Protein AF-A0AAI8AMN8-F1 (afdb_monomer_lite)

Secondary structure (DSSP, 8-state):
------TTS-HHHHHHHHHHHHHH-TTS-HHHHHHHTT--HHHHHHHHHHHHHHHHHHHHHHHHHHHHHHHHHHHHHHHHHHHHHHHHHHHHHHHT--

Sequence (98 aa):
MVKIFDSNQPRQEKIKKIYNRVKADKNLRLTQVLKEFSIPISTFYYELKKEDFDKKNEEIISQMKLIFEENKARYEKEESKLNLIIENIKLDLKKFAD

pLDDT: mean 83.7, std 12.12, range [37.97, 95.69]

Organism: NCBI:txid1118964

Structure (mmCIF, N/CA/C/O backbone):
data_AF-A0AAI8AMN8-F1
#
_entry.id   AF-A0AAI8AMN8-F1
#
loop_
_atom_site.group_PDB
_atom_site.id
_atom_site.type_symbol
_atom_site.label_atom_id
_atom_site.label_alt_id
_atom_site.label_comp_id
_atom_site.label_asym_id
_atom_site.label_entity_id
_atom_site.label_seq_id
_atom_site.pdbx_PDB_ins_code
_atom_site.Cartn_x
_atom_site.Cartn_y
_atom_site.Cartn_z
_atom_site.occupancy
_atom_site.B_iso_or_equiv
_atom_site.auth_seq_id
_atom_site.auth_comp_id
_atom_site.auth_asym_id
_atom_site.auth_atom_id
_atom_site.pdbx_PDB_model_num
ATOM 1 N N . MET A 1 1 ? -26.602 8.812 29.315 1.00 37.97 1 MET A N 1
ATOM 2 C CA . MET A 1 1 ? -26.503 8.124 28.007 1.00 37.97 1 MET A CA 1
ATOM 3 C C . MET A 1 1 ? -25.179 8.503 27.363 1.00 37.97 1 MET A C 1
ATOM 5 O O . MET A 1 1 ? -25.031 9.632 26.911 1.00 37.97 1 MET A O 1
ATOM 9 N N . VAL A 1 2 ? -24.188 7.609 27.397 1.00 42.69 2 VAL A N 1
ATOM 10 C CA . VAL A 1 2 ? -22.917 7.820 26.689 1.00 42.69 2 VAL A CA 1
ATOM 11 C C . VAL A 1 2 ? -23.217 7.677 25.196 1.00 42.69 2 VAL A C 1
ATOM 13 O O . VAL A 1 2 ? -23.761 6.658 24.778 1.00 42.69 2 VAL A O 1
ATOM 16 N N . LYS A 1 3 ? -22.929 8.711 24.399 1.00 47.66 3 LYS A N 1
ATOM 17 C CA . LYS A 1 3 ? -23.044 8.676 22.933 1.00 47.66 3 LYS A CA 1
ATOM 18 C C . LYS A 1 3 ? -21.917 7.797 22.377 1.00 47.66 3 LYS A C 1
ATOM 20 O O . LYS A 1 3 ? -20.886 8.298 21.941 1.00 47.66 3 LYS A O 1
ATOM 25 N N . ILE A 1 4 ? -22.070 6.480 22.483 1.00 53.22 4 ILE A N 1
ATOM 26 C CA . ILE A 1 4 ? -21.088 5.503 22.004 1.00 53.22 4 ILE A CA 1
ATOM 27 C C . ILE A 1 4 ? -21.312 5.345 20.495 1.00 53.22 4 ILE A C 1
ATOM 29 O O . ILE A 1 4 ? -22.145 4.555 20.087 1.00 53.22 4 ILE A O 1
ATOM 33 N N . PHE A 1 5 ? -20.628 6.198 19.725 1.00 54.72 5 PHE A N 1
ATOM 34 C CA . PHE A 1 5 ? -20.380 6.208 18.272 1.00 54.72 5 PHE A CA 1
ATOM 35 C C . PHE A 1 5 ? -21.415 5.619 17.292 1.00 54.72 5 PHE A C 1
ATOM 37 O O . PHE A 1 5 ? -21.844 4.475 17.374 1.00 54.72 5 PHE A O 1
ATOM 44 N N . ASP A 1 6 ? -21.671 6.400 16.241 1.00 52.16 6 ASP A N 1
ATOM 45 C CA . ASP A 1 6 ? -22.478 6.030 15.083 1.00 52.16 6 ASP A CA 1
ATOM 46 C C . ASP A 1 6 ? -22.000 4.704 14.453 1.00 52.16 6 ASP A C 1
ATOM 48 O O . ASP A 1 6 ? -20.828 4.532 14.083 1.00 52.16 6 ASP A O 1
ATOM 52 N N . SER A 1 7 ? -22.913 3.734 14.356 1.00 58.00 7 SER A N 1
ATOM 53 C CA . SER A 1 7 ? -22.630 2.397 13.821 1.00 58.00 7 SER A CA 1
ATOM 54 C C . SER A 1 7 ? -22.075 2.446 12.391 1.00 58.00 7 SER A C 1
ATOM 56 O O . SER A 1 7 ? -21.267 1.586 12.034 1.00 58.00 7 SER A O 1
ATOM 58 N N . ASN A 1 8 ? -22.378 3.523 11.657 1.00 60.06 8 ASN A N 1
ATOM 59 C CA . ASN A 1 8 ? -21.972 3.782 10.278 1.00 60.06 8 ASN A CA 1
ATOM 60 C C . ASN A 1 8 ? -20.505 4.214 10.094 1.00 60.06 8 ASN A C 1
ATOM 62 O O . ASN A 1 8 ? -20.057 4.353 8.958 1.00 60.06 8 ASN A O 1
ATOM 66 N N . GLN A 1 9 ? -19.728 4.431 11.165 1.00 65.75 9 GLN A N 1
ATOM 67 C CA . GLN A 1 9 ? -18.326 4.832 11.001 1.00 65.75 9 GLN A CA 1
ATOM 68 C C . GLN A 1 9 ? -17.450 3.708 10.411 1.00 65.75 9 GLN A C 1
ATOM 70 O O . GLN A 1 9 ? -17.532 2.568 10.900 1.00 65.75 9 GLN A O 1
ATOM 75 N N . PRO A 1 10 ? -16.552 4.020 9.448 1.00 76.38 10 PRO A N 1
ATOM 76 C CA . PRO A 1 10 ? -15.618 3.056 8.882 1.00 76.38 10 PRO A CA 1
ATOM 77 C C . PRO A 1 10 ? -14.814 2.352 9.972 1.00 76.38 10 PRO A C 1
ATOM 79 O O . PRO A 1 10 ? -14.315 2.972 10.916 1.00 76.38 10 PRO A O 1
ATOM 82 N N . ARG A 1 11 ? -14.667 1.033 9.837 1.00 76.31 11 ARG A N 1
ATOM 83 C CA 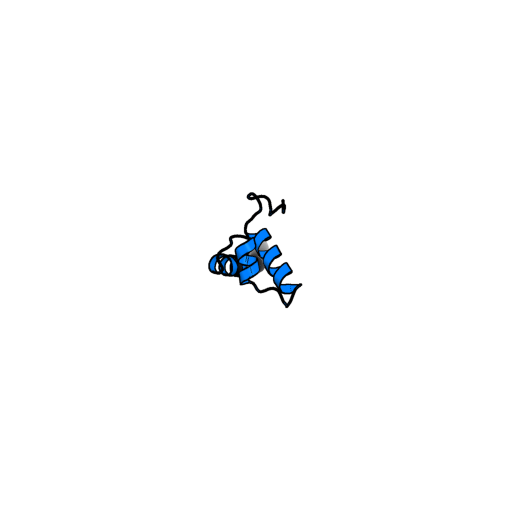. ARG A 1 11 ? -14.004 0.195 10.844 1.00 76.31 11 ARG A CA 1
ATOM 84 C C . ARG A 1 11 ? -12.584 0.688 11.153 1.00 76.31 11 ARG A C 1
ATOM 86 O O . ARG A 1 11 ? -12.214 0.741 12.321 1.00 76.31 11 ARG A O 1
ATOM 93 N N . GLN A 1 12 ? -11.841 1.149 10.147 1.00 75.94 12 GLN A N 1
ATOM 94 C CA . GLN A 1 12 ? -10.483 1.683 10.307 1.00 75.94 12 GLN A CA 1
ATOM 95 C C . GLN A 1 12 ? -10.410 2.938 11.191 1.00 75.94 12 GLN A C 1
ATOM 97 O O . GLN A 1 12 ? -9.499 3.061 12.009 1.00 75.94 12 GLN A O 1
ATOM 102 N N . GLU A 1 13 ? -11.388 3.843 11.113 1.00 81.62 13 GLU A N 1
ATOM 103 C CA . GLU A 1 13 ? -11.420 5.023 11.987 1.00 81.62 13 GLU A CA 1
ATOM 104 C C . GLU A 1 13 ? -11.618 4.636 13.454 1.00 81.62 13 GLU A C 1
ATOM 106 O O . GLU A 1 13 ? -10.997 5.219 14.345 1.00 81.62 13 GLU A O 1
ATOM 111 N N . LYS A 1 14 ? -12.453 3.620 13.712 1.00 84.19 14 LYS A N 1
ATOM 112 C CA . LYS A 1 14 ? -12.673 3.086 15.065 1.00 84.19 14 LYS A CA 1
ATOM 113 C C . LYS A 1 14 ? -11.371 2.503 15.629 1.00 84.19 14 LYS A C 1
ATOM 115 O O . LYS A 1 14 ? -11.011 2.807 16.764 1.00 84.19 14 LYS A O 1
ATOM 120 N N . ILE A 1 15 ? -10.621 1.752 14.819 1.00 85.12 15 ILE A N 1
ATOM 121 C CA . ILE A 1 15 ? -9.319 1.175 15.197 1.00 85.12 15 ILE A CA 1
ATOM 122 C C . ILE A 1 15 ? -8.275 2.261 15.489 1.00 85.12 15 ILE A C 1
ATOM 124 O O . ILE A 1 15 ? -7.618 2.201 16.530 1.00 85.12 15 ILE A O 1
ATOM 128 N N . LYS A 1 16 ? -8.178 3.302 14.648 1.00 85.88 16 LYS A N 1
ATOM 129 C CA . LYS A 1 16 ? -7.286 4.453 14.886 1.00 85.88 16 LYS A CA 1
ATOM 130 C C . LYS A 1 16 ? -7.604 5.177 16.193 1.00 85.88 16 LYS A C 1
ATOM 132 O O . LYS A 1 16 ? -6.696 5.492 16.960 1.00 85.88 16 LYS A O 1
ATOM 137 N N . LYS A 1 17 ? -8.888 5.406 16.488 1.00 87.50 17 LYS A N 1
ATOM 138 C CA . LYS A 1 17 ? -9.321 6.027 17.753 1.00 87.50 17 LYS A CA 1
ATOM 139 C C . LYS A 1 17 ? -8.943 5.176 18.967 1.00 87.50 17 LYS A C 1
ATOM 141 O O . LYS A 1 17 ? -8.443 5.724 19.947 1.00 87.50 17 LYS A O 1
ATOM 146 N N . ILE A 1 18 ? -9.131 3.856 18.896 1.00 88.44 18 ILE A N 1
ATOM 147 C CA . ILE A 1 18 ? -8.739 2.917 19.961 1.00 88.44 18 ILE A CA 1
ATOM 148 C C . ILE A 1 18 ? -7.225 2.954 20.178 1.00 88.44 18 ILE A C 1
ATOM 150 O O . ILE A 1 18 ? -6.784 3.109 21.315 1.00 88.44 18 ILE A O 1
ATOM 154 N N . TYR A 1 19 ? -6.437 2.874 19.102 1.00 87.75 19 TYR A N 1
ATOM 155 C CA . TYR A 1 19 ? -4.978 2.951 19.173 1.00 87.75 19 TYR A CA 1
ATOM 156 C C . TYR A 1 19 ? -4.513 4.255 19.836 1.00 87.75 19 TYR A C 1
ATOM 158 O O . TYR A 1 19 ? -3.742 4.217 20.792 1.00 87.75 19 TYR A O 1
ATOM 166 N N . ASN A 1 20 ? -5.037 5.402 19.393 1.00 88.69 20 ASN A N 1
ATOM 167 C CA . ASN A 1 20 ? -4.677 6.706 19.952 1.00 88.69 20 ASN A CA 1
ATOM 168 C C . ASN A 1 20 ? -5.066 6.835 21.430 1.00 88.69 20 ASN A C 1
ATOM 170 O O . ASN A 1 20 ? -4.290 7.373 22.215 1.00 88.69 20 ASN A O 1
ATOM 174 N N . ARG A 1 21 ? -6.229 6.308 21.830 1.00 88.62 21 ARG A N 1
ATOM 175 C CA . ARG A 1 21 ? -6.688 6.339 23.226 1.00 88.62 21 ARG A CA 1
ATOM 176 C C . ARG A 1 21 ? -5.805 5.488 24.141 1.00 88.62 21 ARG A C 1
ATOM 178 O O . ARG A 1 21 ? -5.399 5.968 25.191 1.00 88.62 21 ARG A O 1
ATOM 185 N N . VAL A 1 22 ? -5.458 4.269 23.720 1.00 88.25 22 VAL A N 1
ATOM 186 C CA . VAL A 1 22 ? -4.530 3.387 24.458 1.00 88.25 22 VAL A CA 1
ATOM 187 C C . VAL A 1 22 ? -3.114 3.971 24.496 1.00 88.25 22 VAL A C 1
ATOM 189 O O . VAL A 1 22 ? -2.402 3.812 25.479 1.00 88.25 22 VAL A O 1
ATOM 192 N N . LYS A 1 23 ? -2.695 4.679 23.442 1.00 88.44 23 LYS A N 1
ATOM 193 C CA . LYS A 1 23 ? -1.393 5.353 23.395 1.00 88.44 23 LYS A CA 1
ATOM 194 C C . LYS A 1 23 ? -1.329 6.582 24.311 1.00 88.44 23 LYS A C 1
ATOM 196 O O . LYS A 1 23 ? -0.265 6.862 24.858 1.00 88.44 23 LYS A O 1
ATOM 201 N N . ALA A 1 24 ? -2.435 7.315 24.453 1.00 90.94 24 ALA A N 1
ATOM 202 C CA . ALA A 1 24 ? -2.517 8.530 25.261 1.00 90.94 24 ALA A CA 1
ATOM 203 C C . ALA A 1 24 ? -2.601 8.246 26.770 1.00 90.94 24 ALA A C 1
ATOM 205 O O . ALA A 1 24 ? -2.011 8.982 27.556 1.00 90.94 24 ALA A O 1
ATOM 206 N N . ASP A 1 25 ? -3.292 7.177 27.173 1.00 89.31 25 ASP A N 1
ATOM 207 C CA . ASP A 1 25 ? -3.413 6.774 28.575 1.00 89.31 25 ASP A CA 1
ATOM 208 C C . ASP A 1 25 ? -2.709 5.434 28.825 1.00 89.31 25 ASP A C 1
ATOM 210 O O . ASP A 1 25 ? -3.226 4.362 28.512 1.00 89.31 25 ASP A O 1
ATOM 214 N N . LYS A 1 26 ? -1.524 5.505 29.444 1.00 84.06 26 LYS A N 1
ATOM 215 C CA . LYS A 1 26 ? -0.690 4.335 29.765 1.00 84.06 26 LYS A CA 1
ATOM 216 C C . LYS A 1 26 ? -1.323 3.389 30.792 1.00 84.06 26 LYS A C 1
ATOM 218 O O . LYS A 1 26 ? -0.869 2.252 30.907 1.00 84.06 26 LYS A O 1
ATOM 223 N N . ASN A 1 27 ? -2.342 3.832 31.530 1.00 89.38 27 ASN A N 1
ATOM 224 C CA . ASN A 1 27 ? -3.045 3.001 32.50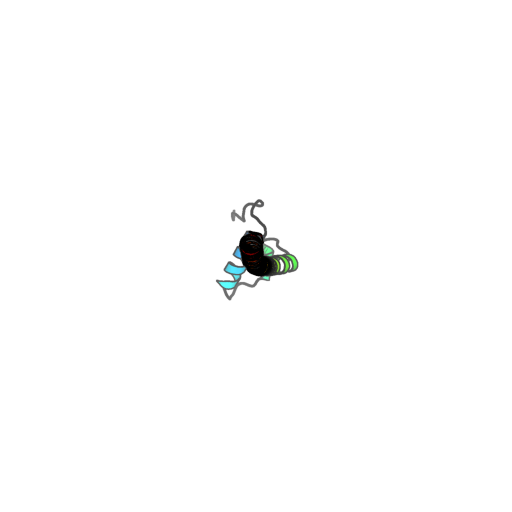9 1.00 89.38 27 ASN A CA 1
ATOM 225 C C . ASN A 1 27 ? -4.205 2.214 31.880 1.00 89.38 27 ASN A C 1
ATOM 227 O O . ASN A 1 27 ? -4.742 1.294 32.502 1.00 89.38 27 ASN A O 1
ATOM 231 N N . LEU A 1 28 ? -4.587 2.547 30.645 1.00 88.69 28 LEU A N 1
ATOM 232 C CA . LEU A 1 28 ? -5.715 1.946 29.952 1.00 88.69 28 LEU A CA 1
ATOM 233 C C . LEU A 1 28 ? -5.286 0.645 29.260 1.00 88.69 28 LEU A C 1
ATOM 235 O O . LEU A 1 28 ? -4.448 0.641 28.355 1.00 88.69 28 LEU A O 1
ATOM 239 N N . ARG A 1 29 ? -5.880 -0.494 29.640 1.00 90.06 29 ARG A N 1
ATOM 240 C CA . ARG A 1 29 ? -5.589 -1.763 28.955 1.00 90.06 29 ARG A CA 1
ATOM 241 C C . ARG A 1 29 ? -6.353 -1.835 27.639 1.00 90.06 29 ARG A C 1
ATOM 243 O O . ARG A 1 29 ? -7.572 -1.673 27.620 1.00 90.06 29 ARG A O 1
ATOM 250 N N . LEU A 1 30 ? -5.664 -2.204 26.556 1.00 88.44 30 LEU A N 1
ATOM 251 C CA . LEU A 1 30 ? -6.261 -2.398 25.227 1.00 88.44 30 LEU A CA 1
ATOM 252 C C . LEU A 1 30 ? -7.534 -3.261 25.271 1.00 88.44 30 LEU A C 1
ATOM 254 O O . LEU A 1 30 ? -8.518 -2.935 24.622 1.00 88.44 30 LEU A O 1
ATOM 258 N N . THR A 1 31 ? -7.553 -4.325 26.075 1.00 88.44 31 THR A N 1
ATOM 259 C CA . THR A 1 31 ? -8.716 -5.215 26.219 1.00 88.44 31 THR A CA 1
ATOM 260 C C . THR A 1 31 ? -9.949 -4.536 26.817 1.00 88.44 31 THR A C 1
ATOM 262 O O . THR A 1 31 ? -11.062 -4.911 26.458 1.00 88.44 31 THR A O 1
ATOM 265 N N . GLN A 1 32 ? -9.783 -3.548 27.702 1.00 89.62 32 GLN A N 1
ATOM 266 C CA . GLN A 1 32 ? -10.899 -2.768 28.251 1.00 89.62 32 GLN A CA 1
ATOM 267 C C . GLN A 1 32 ? -11.501 -1.885 27.162 1.00 89.62 32 GLN A C 1
ATOM 269 O O . GLN A 1 32 ? -12.708 -1.917 26.936 1.00 89.62 32 GLN A O 1
ATOM 274 N N . VAL A 1 33 ? -10.639 -1.193 26.416 1.00 89.06 33 VAL A N 1
ATOM 275 C CA . VAL A 1 33 ? -11.061 -0.347 25.301 1.00 89.06 33 VAL A CA 1
ATOM 276 C C . VAL A 1 33 ? -11.745 -1.193 24.230 1.00 89.06 33 VAL A C 1
ATOM 278 O O . VAL A 1 33 ? -12.864 -0.909 23.842 1.00 89.06 33 VAL A O 1
ATOM 281 N N . LEU A 1 34 ? -11.159 -2.308 23.804 1.00 89.44 34 LEU A N 1
ATOM 282 C CA . LEU A 1 34 ? -11.774 -3.185 22.804 1.00 89.44 34 LEU A CA 1
ATOM 283 C C . LEU A 1 34 ? -13.176 -3.680 23.200 1.00 89.44 34 LEU A C 1
ATOM 285 O O . LEU A 1 34 ? -14.052 -3.749 22.338 1.00 89.44 34 LEU A O 1
ATOM 289 N N . LYS A 1 35 ? -13.412 -3.959 24.492 1.00 87.94 35 LYS A N 1
ATOM 290 C CA . LYS A 1 35 ? -14.745 -4.304 25.014 1.00 87.94 35 LYS A CA 1
ATOM 291 C C . LYS A 1 35 ? -15.729 -3.141 24.904 1.00 87.94 35 LYS A C 1
ATOM 293 O O . LYS A 1 35 ? -16.845 -3.364 24.448 1.00 87.94 35 LYS A O 1
ATOM 298 N N . GLU A 1 36 ? -15.322 -1.919 25.258 1.00 86.94 36 GLU A N 1
ATOM 299 C CA . GLU A 1 36 ? -16.160 -0.716 25.093 1.00 86.94 36 GLU A CA 1
ATOM 300 C C . GLU A 1 36 ? -16.601 -0.528 23.637 1.00 86.94 36 GLU A C 1
ATOM 302 O O . GLU A 1 36 ? -17.732 -0.132 23.368 1.00 86.94 36 GLU A O 1
ATOM 307 N N . PHE A 1 37 ? -15.715 -0.844 22.692 1.00 80.50 37 PHE A N 1
ATOM 308 C CA . PHE A 1 37 ? -15.979 -0.698 21.262 1.00 80.50 37 PHE A CA 1
ATOM 309 C C . PHE A 1 37 ? -16.593 -1.950 20.615 1.00 80.50 37 PHE A C 1
ATOM 311 O O . PHE A 1 37 ? -16.858 -1.935 19.415 1.00 80.50 37 PHE A O 1
ATOM 318 N N . SER A 1 38 ? -16.836 -3.023 21.378 1.00 86.69 38 SER A N 1
ATOM 319 C CA . SER A 1 38 ? -17.321 -4.314 20.861 1.00 86.69 38 SER A CA 1
ATOM 320 C C . SER A 1 38 ? -16.479 -4.858 19.694 1.00 86.69 38 SER A C 1
ATOM 322 O O . SER A 1 38 ? -17.004 -5.445 18.749 1.00 86.69 38 SER A O 1
ATOM 324 N N . ILE A 1 39 ? -15.157 -4.653 19.744 1.00 85.06 39 ILE A N 1
ATOM 325 C CA . ILE A 1 39 ? -14.225 -5.106 18.705 1.00 85.06 39 ILE A CA 1
ATOM 326 C C . ILE A 1 39 ? -13.427 -6.309 19.217 1.00 85.06 39 ILE A C 1
ATOM 328 O O . ILE A 1 39 ? -12.741 -6.200 20.235 1.00 85.06 39 ILE A O 1
ATOM 332 N N . PRO A 1 40 ? -13.443 -7.450 18.506 1.00 89.12 40 PRO A N 1
ATOM 333 C CA . PRO A 1 40 ? -12.552 -8.561 18.812 1.00 89.12 40 PRO A CA 1
ATOM 334 C C . PRO A 1 40 ? -11.078 -8.167 18.658 1.00 89.12 40 PRO A C 1
ATOM 336 O O . PRO A 1 40 ? -10.699 -7.473 17.713 1.00 89.12 40 PRO A O 1
ATOM 339 N N . ILE A 1 41 ? -10.218 -8.667 19.546 1.00 88.12 41 ILE A N 1
ATOM 340 C CA . ILE A 1 41 ? -8.776 -8.368 19.515 1.00 88.12 41 ILE A CA 1
ATOM 341 C C . ILE A 1 41 ? -8.106 -8.786 18.197 1.00 88.12 41 ILE A C 1
ATOM 343 O O . ILE A 1 41 ? -7.240 -8.075 17.692 1.00 88.12 41 ILE A O 1
ATOM 347 N N . SER A 1 42 ? -8.550 -9.893 17.597 1.00 86.31 42 SER A N 1
ATOM 348 C CA . SER A 1 42 ? -8.083 -10.363 16.289 1.00 86.31 42 SER A CA 1
ATOM 349 C C . SER A 1 42 ? -8.396 -9.358 15.180 1.00 86.31 42 SER A C 1
ATOM 351 O O . SER A 1 42 ? -7.513 -9.016 14.396 1.00 86.31 42 SER A O 1
ATOM 353 N N . THR A 1 43 ? -9.621 -8.827 15.157 1.00 86.44 43 THR A N 1
ATOM 354 C CA . THR A 1 43 ? -10.048 -7.787 14.215 1.00 86.44 43 THR A CA 1
ATOM 355 C C . THR A 1 43 ? -9.217 -6.520 14.378 1.00 86.44 43 THR A C 1
ATOM 357 O O . THR A 1 43 ? -8.817 -5.927 13.381 1.00 86.44 43 THR A O 1
ATOM 360 N N . PHE A 1 44 ? -8.902 -6.128 15.617 1.00 87.56 44 PHE A N 1
ATOM 361 C CA . PHE A 1 44 ? -8.053 -4.963 15.868 1.00 87.56 44 PHE A CA 1
ATOM 362 C C . PHE A 1 44 ? -6.668 -5.108 15.232 1.00 87.56 44 PHE A C 1
ATOM 364 O O . PHE A 1 44 ? -6.242 -4.226 14.489 1.00 87.56 44 PHE A O 1
ATOM 371 N N . TYR A 1 45 ? -5.986 -6.233 15.461 1.00 84.50 45 TYR A N 1
ATOM 372 C CA . TYR A 1 45 ? -4.662 -6.462 14.879 1.00 84.50 45 TYR A CA 1
ATOM 373 C C . TYR A 1 45 ? -4.688 -6.664 13.363 1.00 84.50 45 TYR A C 1
ATOM 375 O O . TYR A 1 45 ? -3.741 -6.262 12.691 1.00 84.50 45 TYR A O 1
ATOM 383 N N . TYR A 1 46 ? -5.742 -7.277 12.821 1.00 84.69 46 TYR A N 1
ATOM 384 C CA . TYR A 1 46 ? -5.903 -7.439 11.377 1.00 84.69 46 TYR A CA 1
ATOM 385 C C . TYR A 1 46 ? -5.992 -6.081 10.670 1.00 84.69 46 TYR A C 1
ATOM 387 O O . TYR A 1 46 ? -5.228 -5.816 9.746 1.00 84.69 46 TYR A O 1
ATOM 395 N N . GLU A 1 47 ? -6.871 -5.199 11.147 1.00 84.06 47 GLU A N 1
ATOM 396 C CA . GLU A 1 47 ? -7.062 -3.868 10.562 1.00 84.06 47 GLU A CA 1
ATOM 397 C C . GLU A 1 47 ? -5.831 -2.974 10.757 1.00 84.06 47 GLU A C 1
ATOM 399 O O . GLU A 1 47 ? -5.445 -2.258 9.837 1.00 84.06 47 GLU A O 1
ATOM 404 N N . LEU A 1 48 ? -5.171 -3.058 11.920 1.00 81.06 48 LEU A N 1
ATOM 405 C CA . LEU A 1 48 ? -3.936 -2.313 12.179 1.00 81.06 48 LEU A CA 1
ATOM 406 C C . LEU A 1 48 ? -2.820 -2.713 11.202 1.00 81.06 48 LEU A C 1
ATOM 408 O O . LEU A 1 48 ? -2.110 -1.854 10.694 1.00 81.06 48 LEU A O 1
ATOM 412 N N . LYS A 1 49 ? -2.683 -4.013 10.911 1.00 76.00 49 LYS A N 1
ATOM 413 C CA . LYS A 1 49 ? -1.702 -4.509 9.936 1.00 76.00 49 LYS A CA 1
ATOM 414 C C . LYS A 1 49 ? -2.071 -4.146 8.499 1.00 76.00 49 LYS A C 1
ATOM 416 O O . LYS A 1 49 ? -1.177 -3.939 7.688 1.00 76.00 49 LYS A O 1
ATOM 421 N N . LYS A 1 50 ? -3.365 -4.087 8.174 1.00 75.31 50 LYS A N 1
ATOM 422 C CA . LYS A 1 50 ? -3.851 -3.790 6.822 1.00 75.31 50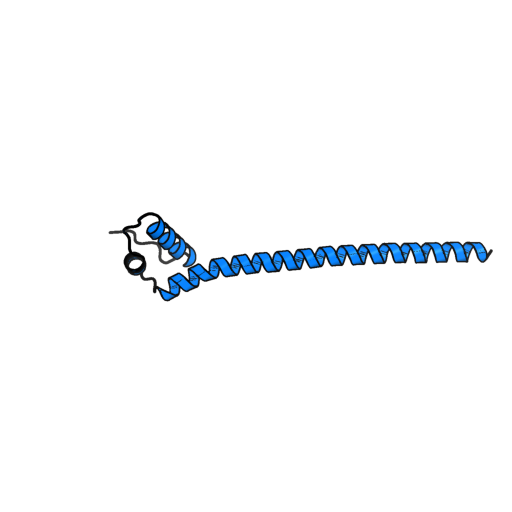 LYS A CA 1
ATOM 423 C C . LYS A 1 50 ? -3.414 -2.404 6.338 1.00 75.31 50 LYS A C 1
ATOM 425 O O . LYS A 1 50 ? -2.960 -2.293 5.207 1.00 75.31 50 LYS A O 1
ATOM 430 N N . GLU A 1 51 ? -3.458 -1.390 7.206 1.00 71.38 51 GLU A N 1
ATOM 431 C CA . GLU A 1 51 ? -2.996 -0.034 6.862 1.00 71.38 51 GLU A CA 1
ATOM 432 C C . GLU A 1 51 ? -1.511 -0.002 6.451 1.00 71.38 51 GLU A C 1
ATOM 434 O O . GLU A 1 51 ? -1.143 0.705 5.513 1.00 71.38 51 GLU A O 1
ATOM 439 N N . ASP A 1 52 ? -0.659 -0.800 7.100 1.00 73.75 52 ASP A N 1
ATOM 440 C CA . ASP A 1 52 ? 0.758 -0.906 6.731 1.00 73.75 52 ASP A CA 1
ATOM 441 C C . ASP A 1 52 ? 0.966 -1.652 5.404 1.00 73.75 52 ASP A C 1
ATOM 443 O O . ASP A 1 52 ? 1.891 -1.333 4.656 1.00 73.75 52 ASP A O 1
ATOM 447 N N . PHE A 1 53 ? 0.127 -2.645 5.094 1.00 74.75 53 PHE A N 1
ATOM 448 C CA . PHE A 1 53 ? 0.191 -3.356 3.815 1.00 74.75 53 PHE A CA 1
ATOM 449 C C . PHE A 1 53 ? -0.261 -2.480 2.647 1.00 74.75 53 PHE A C 1
ATOM 451 O O . PHE A 1 53 ? 0.409 -2.475 1.619 1.00 74.75 53 PHE A O 1
ATOM 458 N N . ASP A 1 54 ? -1.340 -1.712 2.808 1.00 80.81 54 ASP A N 1
ATOM 459 C CA . ASP A 1 54 ? -1.846 -0.830 1.753 1.00 80.81 54 ASP A CA 1
ATOM 460 C C . ASP A 1 54 ? -0.795 0.231 1.375 1.00 80.81 54 ASP A C 1
ATOM 462 O O . ASP A 1 54 ? -0.499 0.405 0.194 1.00 80.81 54 ASP A O 1
ATOM 466 N N . LYS A 1 55 ? -0.113 0.833 2.361 1.00 85.44 55 LYS A N 1
ATOM 467 C CA . LYS A 1 55 ? 1.005 1.764 2.108 1.00 85.44 55 LYS A CA 1
ATOM 468 C C . LYS A 1 55 ? 2.183 1.110 1.390 1.00 85.44 55 LYS A C 1
ATOM 470 O O . LYS A 1 55 ? 2.725 1.683 0.450 1.00 85.44 55 LYS A O 1
ATOM 475 N N . LYS A 1 56 ? 2.579 -0.094 1.813 1.00 82.12 56 LYS A N 1
ATOM 476 C CA . LYS A 1 56 ? 3.652 -0.848 1.142 1.00 82.12 56 LYS A CA 1
ATOM 477 C C . LYS A 1 56 ? 3.283 -1.189 -0.300 1.00 82.12 56 LYS A C 1
ATOM 479 O O . LYS A 1 56 ? 4.136 -1.133 -1.177 1.00 82.12 56 LYS A O 1
ATOM 484 N N . ASN A 1 57 ? 2.018 -1.510 -0.557 1.00 85.88 57 ASN A N 1
ATOM 485 C CA . ASN A 1 57 ? 1.530 -1.782 -1.905 1.00 85.88 57 ASN A CA 1
ATOM 486 C C . ASN A 1 57 ? 1.564 -0.521 -2.777 1.00 85.88 57 ASN A C 1
ATOM 488 O O . ASN A 1 57 ? 2.020 -0.588 -3.916 1.00 85.88 57 ASN A O 1
ATOM 492 N N . GLU A 1 58 ? 1.134 0.628 -2.250 1.00 91.25 58 GLU A N 1
ATOM 493 C CA . GLU A 1 58 ? 1.228 1.916 -2.950 1.00 91.25 58 GLU A CA 1
ATOM 494 C C . GLU A 1 58 ? 2.677 2.282 -3.294 1.00 91.25 58 GLU A C 1
ATOM 496 O O . GLU A 1 58 ? 2.958 2.732 -4.409 1.00 91.25 58 GLU A O 1
ATOM 501 N N . GLU A 1 59 ? 3.607 2.042 -2.369 1.00 91.31 59 GLU A N 1
ATOM 502 C CA . GLU A 1 59 ? 5.035 2.262 -2.588 1.00 91.31 59 GLU A CA 1
ATOM 503 C C . GLU A 1 59 ? 5.580 1.356 -3.701 1.00 91.31 59 GLU A C 1
ATOM 505 O O . GLU A 1 59 ? 6.195 1.849 -4.648 1.00 91.31 59 GLU A O 1
ATOM 510 N N . ILE A 1 60 ? 5.290 0.051 -3.649 1.00 91.94 60 ILE A N 1
ATOM 511 C CA . ILE A 1 60 ? 5.699 -0.915 -4.681 1.00 91.94 60 ILE A CA 1
ATOM 512 C C . ILE A 1 60 ? 5.142 -0.517 -6.055 1.00 91.94 60 ILE A C 1
ATOM 514 O O . ILE A 1 60 ? 5.881 -0.499 -7.040 1.00 91.94 60 ILE A O 1
ATOM 518 N N . ILE A 1 61 ? 3.858 -0.153 -6.134 1.00 93.06 61 ILE A N 1
ATOM 519 C CA . ILE A 1 61 ? 3.224 0.285 -7.387 1.00 93.06 61 ILE A CA 1
ATOM 520 C C . ILE A 1 61 ? 3.897 1.555 -7.920 1.00 93.06 61 ILE A C 1
ATOM 522 O O . ILE A 1 61 ? 4.112 1.680 -9.126 1.00 93.06 61 ILE A O 1
ATOM 526 N N . SER A 1 62 ? 4.245 2.494 -7.040 1.00 94.81 62 SER A N 1
ATOM 527 C CA . SER A 1 62 ? 4.916 3.738 -7.425 1.00 94.81 62 SER A CA 1
ATOM 528 C C . SER A 1 62 ? 6.316 3.478 -7.981 1.00 94.81 62 SER A C 1
ATOM 530 O O . SER A 1 62 ? 6.671 4.034 -9.020 1.00 94.81 62 SER A O 1
ATOM 532 N N . GLN A 1 63 ? 7.079 2.575 -7.359 1.00 93.88 63 GLN A N 1
ATOM 533 C CA . GLN A 1 63 ? 8.387 2.154 -7.867 1.00 93.88 63 GLN A CA 1
ATOM 534 C C . GLN A 1 63 ? 8.269 1.458 -9.231 1.00 93.88 63 GLN A C 1
ATOM 536 O O . GLN A 1 63 ? 9.018 1.777 -10.152 1.00 93.88 63 GLN A O 1
ATOM 541 N N . MET A 1 64 ? 7.292 0.560 -9.402 1.00 94.19 64 MET A N 1
ATOM 542 C CA . MET A 1 64 ? 7.044 -0.101 -10.690 1.00 94.19 64 MET A CA 1
ATOM 543 C C . MET A 1 64 ? 6.705 0.898 -11.802 1.00 94.19 64 MET A C 1
ATOM 545 O O . MET A 1 64 ? 7.215 0.770 -12.914 1.00 94.19 64 MET A O 1
ATOM 549 N N . LYS A 1 65 ? 5.878 1.911 -11.509 1.00 95.44 65 LYS A N 1
ATOM 550 C CA . LYS A 1 65 ? 5.552 2.979 -12.467 1.00 95.44 65 LYS A CA 1
ATOM 551 C C . LYS A 1 65 ? 6.782 3.790 -12.858 1.00 95.44 65 LYS A C 1
ATOM 553 O O . LYS A 1 65 ? 6.968 4.056 -14.040 1.00 95.44 65 LYS A O 1
ATOM 558 N N . LEU A 1 66 ? 7.627 4.145 -11.891 1.00 95.69 66 LEU A N 1
ATOM 559 C CA . LEU A 1 66 ? 8.857 4.884 -12.165 1.00 95.69 66 LEU A CA 1
ATOM 560 C C . LEU A 1 66 ? 9.779 4.099 -13.108 1.00 95.69 66 LEU A C 1
ATOM 562 O O . LEU A 1 66 ? 10.177 4.622 -14.144 1.00 95.69 66 LEU A O 1
ATOM 566 N N . ILE A 1 67 ? 10.032 2.822 -12.801 1.00 93.69 67 ILE A N 1
ATOM 567 C CA . ILE A 1 67 ? 10.856 1.938 -13.640 1.00 93.69 67 ILE A CA 1
ATOM 568 C C . ILE A 1 67 ? 10.278 1.836 -15.059 1.00 93.69 67 ILE A C 1
ATOM 570 O O . ILE A 1 67 ? 11.023 1.813 -16.040 1.00 93.69 67 ILE A O 1
ATOM 574 N N . PHE A 1 68 ? 8.952 1.764 -15.189 1.00 95.69 68 PHE A N 1
ATOM 575 C CA . PHE A 1 68 ? 8.295 1.718 -16.492 1.00 95.69 68 PHE A CA 1
ATOM 576 C C . PHE A 1 68 ? 8.539 2.995 -17.309 1.00 95.69 68 PHE A C 1
ATOM 578 O O . PHE A 1 68 ? 8.966 2.896 -18.459 1.00 95.69 68 PHE A O 1
ATOM 585 N N . GLU A 1 69 ? 8.326 4.175 -16.722 1.00 95.12 69 GLU A N 1
ATOM 586 C CA . GLU A 1 69 ? 8.533 5.456 -17.411 1.00 95.12 69 GLU A CA 1
ATOM 587 C C . GLU A 1 69 ? 10.007 5.678 -17.784 1.00 95.12 69 GLU A C 1
ATOM 589 O O . GLU A 1 69 ? 10.310 6.098 -18.901 1.00 95.12 69 GLU A O 1
ATOM 594 N N . GLU A 1 70 ? 10.941 5.321 -16.898 1.00 93.31 70 GLU A N 1
ATOM 595 C CA . GLU A 1 70 ? 12.380 5.387 -17.184 1.00 93.31 70 GLU A CA 1
ATOM 596 C C . GLU A 1 70 ? 12.774 4.484 -18.358 1.00 93.31 70 GLU A C 1
ATOM 598 O O . GLU A 1 70 ? 13.523 4.890 -19.253 1.00 93.31 70 GLU A O 1
ATOM 603 N N . ASN A 1 71 ? 12.252 3.256 -18.386 1.00 93.94 71 ASN A N 1
ATOM 604 C CA . ASN A 1 71 ? 12.502 2.326 -19.482 1.00 93.94 71 ASN A CA 1
ATOM 605 C C . ASN A 1 71 ? 11.886 2.823 -20.791 1.00 93.94 71 ASN A C 1
ATOM 607 O O . ASN A 1 71 ? 12.546 2.766 -21.828 1.00 93.94 71 ASN A O 1
ATOM 611 N N . LYS A 1 72 ? 10.656 3.338 -20.750 1.00 93.00 72 LYS A N 1
ATOM 612 C CA . LYS A 1 72 ? 9.974 3.901 -21.916 1.00 93.00 72 LYS A CA 1
ATOM 613 C C . LYS A 1 72 ? 10.775 5.052 -22.527 1.00 93.00 72 LYS A C 1
ATOM 615 O O . LYS A 1 72 ? 11.096 5.002 -23.712 1.00 93.00 72 LYS A O 1
ATOM 620 N N . ALA A 1 73 ? 11.191 6.021 -21.711 1.00 93.56 73 ALA A N 1
ATOM 621 C CA . ALA A 1 73 ? 11.992 7.154 -22.170 1.00 93.56 73 ALA A CA 1
ATOM 622 C C . ALA A 1 73 ? 13.347 6.716 -22.758 1.00 93.56 73 ALA A C 1
ATOM 624 O O . ALA A 1 73 ? 13.847 7.319 -23.712 1.00 93.56 73 ALA A O 1
ATOM 625 N N . ARG A 1 74 ? 13.953 5.649 -22.216 1.00 91.88 74 ARG A N 1
ATOM 626 C CA . ARG A 1 74 ? 15.181 5.068 -22.776 1.00 91.88 74 ARG A CA 1
ATOM 627 C C . ARG A 1 74 ? 14.948 4.510 -24.181 1.00 91.88 74 ARG A C 1
ATOM 629 O O . ARG A 1 74 ? 15.723 4.838 -25.077 1.00 91.88 74 ARG A O 1
ATOM 636 N N . TYR A 1 75 ? 13.891 3.723 -24.378 1.00 88.31 75 TYR A N 1
ATOM 637 C CA . TYR A 1 75 ? 13.569 3.148 -25.687 1.00 88.31 75 TYR A CA 1
ATOM 638 C C . TYR A 1 75 ? 13.227 4.220 -26.728 1.00 88.31 75 TYR A C 1
ATOM 640 O O . TYR A 1 75 ? 13.769 4.182 -27.828 1.00 88.31 75 TYR A O 1
ATOM 648 N N . GLU A 1 76 ? 12.432 5.230 -26.368 1.00 91.50 76 GLU A N 1
ATOM 649 C CA . GLU A 1 76 ? 12.098 6.347 -27.270 1.00 91.50 76 GLU A CA 1
ATOM 650 C C . GLU A 1 76 ? 13.353 7.119 -27.722 1.00 91.50 76 GLU A C 1
ATOM 652 O O . GLU A 1 76 ? 13.487 7.528 -28.882 1.00 91.50 76 GLU A O 1
ATOM 657 N N . LYS A 1 77 ? 14.324 7.289 -26.816 1.00 90.75 77 LYS A N 1
ATOM 658 C CA . LYS A 1 77 ? 15.607 7.929 -27.124 1.00 90.75 77 LYS A CA 1
ATOM 659 C C . LYS A 1 77 ? 16.473 7.081 -28.055 1.00 90.75 77 LYS A C 1
ATOM 661 O O . LYS A 1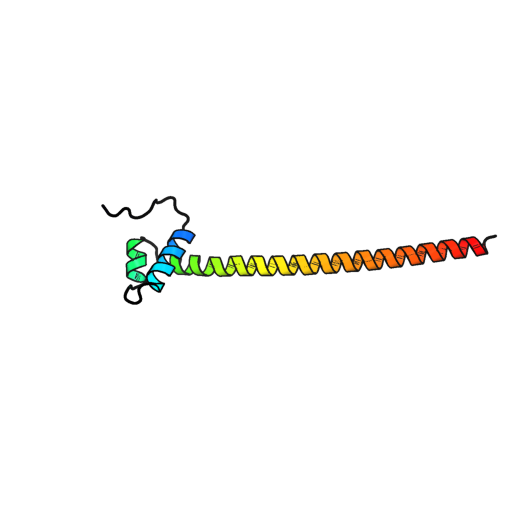 77 ? 17.164 7.636 -28.910 1.00 90.75 77 LYS A O 1
ATOM 666 N N . GLU A 1 78 ? 16.491 5.765 -27.870 1.00 88.56 78 GLU A N 1
ATOM 667 C CA . GLU A 1 78 ? 17.225 4.841 -28.742 1.00 88.56 78 GLU A CA 1
ATOM 668 C C . GLU A 1 78 ? 16.613 4.790 -30.144 1.00 88.56 78 GLU A C 1
ATOM 670 O O . GLU A 1 78 ? 17.343 4.896 -31.130 1.00 88.56 78 GLU A O 1
ATOM 675 N N . GLU A 1 79 ? 15.284 4.745 -30.237 1.00 88.88 79 GLU A N 1
ATOM 676 C CA . GLU A 1 79 ? 14.552 4.787 -31.504 1.00 88.88 79 GLU A CA 1
ATOM 677 C C . GLU A 1 79 ? 14.816 6.092 -32.269 1.00 88.88 79 GLU A C 1
ATOM 679 O O . GLU A 1 79 ? 15.164 6.069 -33.451 1.00 88.88 79 GLU A O 1
ATOM 684 N N . SER A 1 80 ? 14.763 7.237 -31.582 1.00 86.94 80 SER A N 1
ATOM 685 C CA . SER A 1 80 ? 15.057 8.544 -32.186 1.00 86.94 80 SER A CA 1
ATOM 686 C C . SER A 1 80 ? 16.479 8.619 -32.755 1.00 86.94 80 SER A C 1
ATOM 688 O O . SER A 1 80 ? 16.693 9.150 -33.846 1.00 86.94 80 SER A O 1
ATOM 690 N N . LYS A 1 81 ? 17.468 8.058 -32.043 1.00 91.75 81 LYS A N 1
ATOM 691 C CA . LYS A 1 81 ? 18.858 7.992 -32.527 1.00 91.75 81 LYS A CA 1
ATOM 692 C C . LYS A 1 81 ? 18.988 7.110 -33.763 1.00 91.75 81 LYS A C 1
ATOM 694 O O . LYS A 1 81 ? 19.692 7.483 -34.698 1.00 91.75 81 LYS A O 1
ATOM 699 N N . LEU A 1 82 ? 18.333 5.950 -33.765 1.00 91.00 82 LEU A N 1
ATOM 700 C CA . LEU A 1 82 ? 18.379 5.024 -34.891 1.00 91.00 82 LEU A CA 1
ATOM 701 C C . LEU A 1 82 ? 17.748 5.643 -36.143 1.00 91.00 82 LEU A C 1
ATOM 703 O O . LEU A 1 82 ? 18.333 5.570 -37.222 1.00 91.00 82 LEU A O 1
ATOM 707 N N . ASN A 1 83 ? 16.604 6.310 -35.987 1.00 91.44 83 ASN A N 1
ATOM 708 C CA . ASN A 1 83 ? 15.919 6.987 -37.086 1.00 91.44 83 ASN A CA 1
ATOM 709 C C . ASN A 1 83 ? 16.794 8.076 -37.721 1.00 91.44 83 ASN A C 1
ATOM 711 O O . ASN A 1 83 ? 16.896 8.130 -38.945 1.00 91.44 83 ASN A O 1
ATOM 715 N N . LEU A 1 84 ? 17.507 8.864 -36.907 1.00 92.06 84 LEU A N 1
ATOM 716 C CA . LEU A 1 84 ? 18.453 9.869 -37.399 1.00 92.06 84 LEU A CA 1
ATOM 717 C C . LEU A 1 84 ? 19.612 9.241 -38.193 1.00 92.06 84 LEU A C 1
ATOM 719 O O . LEU A 1 84 ? 20.003 9.751 -39.241 1.00 92.06 84 LEU A O 1
ATOM 723 N N . ILE A 1 85 ? 20.160 8.118 -37.714 1.00 91.69 85 ILE A N 1
ATOM 724 C CA . ILE A 1 85 ? 21.219 7.384 -38.425 1.00 91.69 85 ILE A CA 1
ATOM 725 C C . ILE A 1 85 ? 20.706 6.890 -39.782 1.00 91.69 85 ILE A C 1
ATOM 727 O O . ILE A 1 85 ? 21.380 7.070 -40.795 1.00 91.69 85 ILE A O 1
ATOM 731 N N . ILE A 1 86 ? 19.508 6.302 -39.819 1.00 93.38 86 ILE A N 1
ATOM 732 C CA . ILE A 1 86 ? 18.889 5.808 -41.056 1.00 93.38 86 ILE A CA 1
ATOM 733 C C . ILE A 1 86 ? 18.648 6.954 -42.046 1.00 93.38 86 ILE A C 1
ATOM 735 O O . ILE A 1 86 ? 18.884 6.789 -43.243 1.00 93.38 86 ILE A O 1
ATOM 739 N N . GLU A 1 87 ? 18.183 8.109 -41.573 1.00 92.06 87 GLU A N 1
ATOM 740 C CA . GLU A 1 87 ? 17.951 9.284 -42.415 1.00 92.06 87 GLU A CA 1
ATOM 741 C C . GLU A 1 87 ? 19.256 9.826 -43.013 1.00 92.06 87 GLU A C 1
ATOM 743 O O . GLU A 1 87 ? 19.324 10.052 -44.222 1.00 92.06 87 GLU A O 1
ATOM 748 N N . ASN A 1 88 ? 20.319 9.926 -42.210 1.00 90.12 88 ASN A N 1
ATOM 749 C CA . ASN A 1 88 ? 21.641 10.334 -42.692 1.00 90.12 88 ASN A CA 1
ATOM 750 C C . ASN A 1 88 ? 22.190 9.368 -43.751 1.00 90.12 88 ASN A C 1
ATOM 752 O O . ASN A 1 88 ? 22.634 9.812 -44.807 1.00 90.12 88 ASN A O 1
ATOM 756 N N . ILE A 1 89 ? 22.080 8.052 -43.524 1.00 91.69 89 ILE A N 1
ATOM 757 C CA . ILE A 1 89 ? 22.492 7.038 -44.508 1.00 91.69 89 ILE A CA 1
ATOM 758 C C . ILE A 1 89 ? 21.722 7.213 -45.825 1.00 91.69 89 ILE A C 1
ATOM 760 O O . ILE A 1 89 ? 22.319 7.171 -46.899 1.00 91.69 89 ILE A O 1
ATOM 764 N N . LYS A 1 90 ? 20.402 7.438 -45.769 1.00 91.19 90 LYS A N 1
ATOM 765 C CA . LYS A 1 90 ? 19.581 7.673 -46.971 1.00 91.19 90 LYS A CA 1
ATOM 766 C C . LYS A 1 90 ? 20.008 8.931 -47.727 1.00 91.19 90 LYS A C 1
ATOM 768 O O . LYS A 1 90 ? 20.044 8.911 -48.956 1.00 91.19 90 LYS A O 1
ATOM 773 N N . LEU A 1 91 ? 20.305 10.016 -47.011 1.00 89.50 91 LEU A N 1
ATOM 774 C CA . LEU A 1 91 ? 20.756 11.273 -47.610 1.00 89.50 91 LEU A CA 1
ATOM 775 C C . LEU A 1 91 ? 22.115 11.119 -48.290 1.00 89.50 91 LEU A C 1
ATOM 777 O O . LEU A 1 91 ? 22.285 11.601 -49.408 1.00 89.50 91 LEU A O 1
ATOM 781 N N . ASP A 1 92 ? 23.059 10.433 -47.651 1.00 87.25 92 ASP A N 1
ATOM 782 C CA . ASP A 1 92 ? 24.381 10.206 -48.228 1.00 87.25 92 ASP A CA 1
ATOM 783 C C . ASP A 1 92 ? 24.302 9.301 -49.460 1.00 87.25 92 ASP A C 1
ATOM 785 O O . ASP A 1 92 ? 24.846 9.656 -50.501 1.00 87.25 92 ASP A O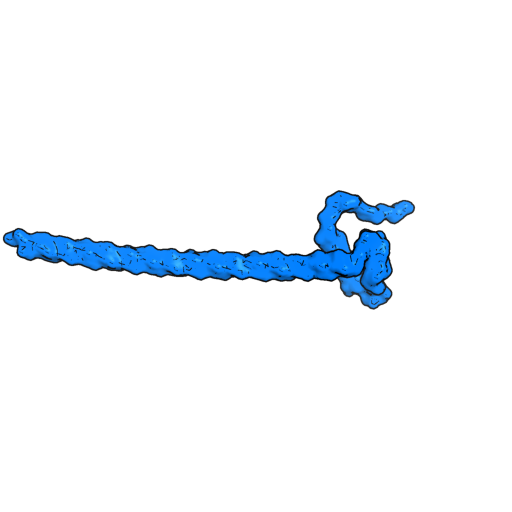 1
ATOM 789 N N . LEU 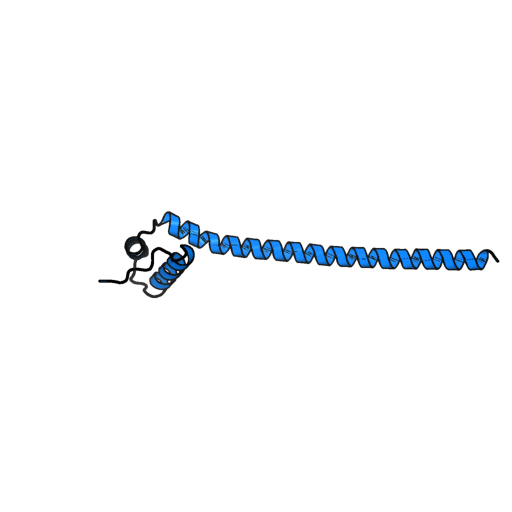A 1 93 ? 23.529 8.210 -49.413 1.00 86.19 93 LEU A N 1
ATOM 790 C CA . LEU A 1 93 ? 23.286 7.363 -50.589 1.00 86.19 93 LEU A CA 1
ATOM 791 C C . LEU A 1 93 ? 22.688 8.145 -51.766 1.00 86.19 93 LEU A C 1
ATOM 793 O O . LEU A 1 93 ? 23.060 7.900 -52.909 1.00 86.19 93 LEU A O 1
ATOM 797 N N . LYS A 1 94 ? 21.795 9.105 -51.499 1.00 83.88 94 LYS A N 1
ATOM 798 C CA . LYS A 1 94 ? 21.200 9.954 -52.538 1.00 83.88 94 LYS A CA 1
ATOM 799 C C . LYS A 1 94 ? 22.221 10.899 -53.181 1.00 83.88 94 LYS A C 1
ATOM 801 O O . LYS A 1 94 ? 22.124 11.145 -54.372 1.00 83.88 94 LYS A O 1
ATOM 806 N N . LYS A 1 95 ? 23.208 11.392 -52.424 1.00 79.88 95 LYS A N 1
ATOM 807 C CA . LYS A 1 95 ? 24.286 12.252 -52.951 1.00 79.88 95 LYS A CA 1
ATOM 808 C C . LYS A 1 95 ? 25.277 11.510 -53.851 1.00 79.88 95 LYS A C 1
ATOM 810 O O . LYS A 1 95 ? 25.914 12.152 -54.670 1.00 79.88 95 LYS A O 1
ATOM 815 N N . PHE A 1 96 ? 25.440 10.198 -53.673 1.00 71.56 96 PHE A N 1
ATOM 816 C CA . PHE A 1 96 ? 26.328 9.363 -54.497 1.00 71.56 96 PHE A CA 1
ATOM 817 C C . PHE A 1 96 ? 25.620 8.723 -55.705 1.00 71.56 96 PHE A C 1
ATOM 819 O O . PHE A 1 96 ? 26.247 7.958 -56.436 1.00 71.56 96 PHE A O 1
ATOM 826 N N . ALA A 1 97 ? 24.321 8.978 -55.882 1.00 66.81 97 ALA A N 1
ATOM 827 C CA . ALA A 1 97 ? 23.514 8.439 -56.976 1.00 66.81 97 ALA A CA 1
ATOM 828 C C . ALA A 1 97 ? 23.326 9.422 -58.153 1.00 66.81 97 ALA A C 1
ATOM 830 O O . ALA A 1 97 ? 22.763 9.011 -59.169 1.00 66.81 97 ALA A O 1
ATOM 831 N N . ASP A 1 98 ? 23.804 10.665 -58.013 1.00 56.75 98 ASP A N 1
ATOM 832 C CA . ASP A 1 98 ? 23.905 11.696 -59.062 1.00 56.75 98 ASP A CA 1
ATOM 833 C C . ASP A 1 98 ? 25.356 11.795 -59.574 1.00 56.75 98 ASP A C 1
ATOM 835 O O . ASP A 1 98 ? 25.543 12.020 -60.793 1.00 56.75 98 ASP A O 1
#

Foldseek 3Di:
DPPLDDPPDDPLVLLVVLVVVCVVDVVDDSVVSCVSNVHDPVNSVVSVVVVVVVVVVVVVVVVVVVVVVVVVVVVVVVVVVVVVVVVVVVVVVVVVVD

Radius of gyration: 30.14 Å; chains: 1; bounding box: 53×23×92 Å